Protein AF-A0A240E9H2-F1 (afdb_monomer)

Foldseek 3Di:
DVVVLLVVLVVQLVVLQVLLCVVPVLAAADDPPFDKQWQADRNLVSLVLLLVLCCVVCVPVDLVVSVVLSVCQQQVRLVSSLVCQLPPHQWRALLLGKMWTADSVPSHIHHIDGPSDDTGGDHSVVSNVNSVVSSVNNVCSNCVSHVVVSVVVVVVCVPDDDPDPPVPPDDD

Radius of gyration: 18.94 Å; Cα contacts (8 Å, |Δi|>4): 210; chains: 1; bounding box: 39×34×68 Å

Structure (mmCIF, N/CA/C/O backbone):
data_AF-A0A240E9H2-F1
#
_entry.id   AF-A0A240E9H2-F1
#
loop_
_atom_site.group_PDB
_atom_site.id
_atom_site.type_symbol
_atom_site.label_atom_id
_atom_site.label_alt_id
_atom_site.label_comp_id
_atom_site.label_asym_id
_atom_site.label_entity_id
_atom_site.label_seq_id
_atom_site.pdbx_PDB_ins_code
_atom_site.Cartn_x
_atom_site.Cartn_y
_atom_site.Cartn_z
_atom_site.occupancy
_atom_site.B_iso_or_equiv
_atom_site.auth_seq_id
_atom_site.auth_comp_id
_atom_site.auth_asym_id
_atom_site.auth_atom_id
_atom_site.pdbx_PDB_model_num
ATOM 1 N N . MET A 1 1 ? 0.677 -12.089 -28.436 1.00 59.69 1 MET A N 1
ATOM 2 C CA . MET A 1 1 ? 1.304 -10.917 -27.787 1.00 59.69 1 MET A CA 1
ATOM 3 C C . MET A 1 1 ? 0.725 -10.690 -26.394 1.00 59.69 1 MET A C 1
ATOM 5 O O . MET A 1 1 ? 1.497 -10.755 -25.454 1.00 59.69 1 MET A O 1
ATOM 9 N N . GLN A 1 2 ? -0.602 -10.555 -26.237 1.00 59.25 2 GLN A N 1
ATOM 10 C CA . GLN A 1 2 ? -1.250 -10.408 -24.917 1.00 59.25 2 GLN A CA 1
ATOM 11 C C . GLN A 1 2 ? -0.947 -11.569 -23.945 1.00 59.25 2 GLN A C 1
ATOM 13 O O . GLN A 1 2 ? -0.499 -11.339 -22.834 1.00 59.25 2 GLN A O 1
ATOM 18 N N . GLN A 1 3 ? -1.060 -12.819 -24.413 1.00 63.00 3 GLN A N 1
ATOM 19 C CA . GLN A 1 3 ? -0.809 -14.015 -23.590 1.00 63.00 3 GLN A CA 1
ATOM 20 C C . GLN A 1 3 ? 0.629 -14.132 -23.044 1.00 63.00 3 GLN A C 1
ATOM 22 O O . GLN A 1 3 ? 0.845 -14.785 -22.030 1.00 63.00 3 GLN A O 1
ATOM 27 N N . THR A 1 4 ? 1.616 -13.522 -23.708 1.00 65.06 4 THR A N 1
ATOM 28 C CA . THR A 1 4 ? 3.021 -13.549 -23.263 1.00 65.06 4 THR A CA 1
ATOM 29 C C . THR A 1 4 ? 3.269 -12.513 -22.165 1.00 65.06 4 THR A C 1
ATOM 31 O O . THR A 1 4 ? 3.912 -12.828 -21.171 1.00 65.06 4 THR A O 1
ATOM 34 N N . LEU A 1 5 ? 2.686 -11.315 -22.303 1.00 67.44 5 LEU A N 1
ATOM 35 C CA . LEU A 1 5 ? 2.773 -10.236 -21.311 1.00 67.44 5 LEU A CA 1
ATOM 36 C C . LEU A 1 5 ? 2.143 -10.636 -19.971 1.00 67.44 5 LEU A C 1
ATOM 38 O O . LEU A 1 5 ? 2.733 -10.395 -18.920 1.00 67.44 5 LEU A O 1
ATOM 42 N N . ASP A 1 6 ? 0.994 -11.313 -20.012 1.00 77.38 6 ASP A N 1
ATOM 43 C CA . ASP A 1 6 ? 0.332 -11.807 -18.801 1.00 77.38 6 ASP A CA 1
ATOM 44 C C . ASP A 1 6 ? 1.175 -12.893 -18.100 1.00 77.38 6 ASP A C 1
ATOM 46 O O . ASP A 1 6 ? 1.287 -12.904 -16.876 1.00 77.38 6 ASP A O 1
ATOM 50 N N . SER A 1 7 ? 1.838 -13.770 -18.864 1.00 83.44 7 SER A N 1
ATOM 51 C CA . SER A 1 7 ? 2.728 -14.808 -18.319 1.00 83.44 7 SER A CA 1
ATOM 52 C C . SER A 1 7 ? 3.980 -14.226 -17.646 1.00 83.44 7 SER A C 1
ATOM 54 O O . SER A 1 7 ? 4.381 -14.682 -16.568 1.00 83.44 7 SER A O 1
ATOM 56 N N . ASP A 1 8 ? 4.602 -13.218 -18.260 1.00 86.00 8 ASP A N 1
ATOM 57 C CA . ASP A 1 8 ? 5.784 -12.550 -17.706 1.00 86.00 8 ASP A CA 1
ATOM 58 C C . ASP A 1 8 ? 5.430 -11.777 -16.431 1.00 86.00 8 ASP A C 1
ATOM 60 O O . ASP A 1 8 ? 6.133 -11.885 -15.421 1.00 86.00 8 ASP A O 1
ATOM 64 N N . HIS A 1 9 ? 4.295 -11.072 -16.440 1.00 90.00 9 HIS A N 1
ATOM 65 C CA . HIS A 1 9 ? 3.775 -10.384 -15.265 1.00 90.00 9 HIS A CA 1
ATOM 66 C C . HIS A 1 9 ? 3.539 -11.342 -14.092 1.00 90.00 9 HIS A C 1
ATOM 68 O O . HIS A 1 9 ? 4.029 -11.081 -12.993 1.00 90.00 9 HIS A O 1
ATOM 74 N N . LEU A 1 10 ? 2.849 -12.466 -14.312 1.00 90.25 10 LEU A N 1
ATOM 75 C CA . LEU A 1 10 ? 2.589 -13.455 -13.259 1.00 90.25 10 LEU A CA 1
ATOM 76 C C . LEU A 1 10 ? 3.889 -14.008 -12.665 1.00 90.25 10 LEU A C 1
ATOM 78 O O . LEU A 1 10 ? 3.998 -14.180 -11.450 1.00 90.25 10 LEU A O 1
ATOM 82 N N . THR A 1 11 ? 4.902 -14.230 -13.503 1.00 92.25 11 THR A N 1
ATOM 83 C CA . THR A 1 11 ? 6.222 -14.704 -13.062 1.00 92.25 11 THR A CA 1
ATOM 84 C C . THR A 1 11 ? 6.932 -13.664 -12.192 1.00 92.25 11 THR A C 1
ATOM 86 O O . THR A 1 11 ? 7.470 -13.994 -11.128 1.00 92.25 11 THR A O 1
ATOM 89 N N . GLN A 1 12 ? 6.914 -12.396 -12.608 1.00 93.06 12 GLN A N 1
ATOM 90 C CA . GLN A 1 12 ? 7.495 -11.287 -11.849 1.00 93.06 12 GLN A CA 1
ATOM 91 C C . GLN A 1 12 ? 6.755 -11.052 -10.531 1.00 93.06 12 GLN A C 1
ATOM 93 O O . GLN A 1 12 ? 7.398 -10.920 -9.489 1.00 93.06 12 GLN A O 1
ATOM 98 N N . LEU A 1 13 ? 5.421 -11.063 -10.558 1.00 94.75 13 LEU A N 1
ATOM 99 C CA . LEU A 1 13 ? 4.579 -10.914 -9.377 1.00 94.75 13 LEU A CA 1
ATOM 100 C C . LEU A 1 13 ? 4.829 -12.051 -8.384 1.00 94.75 13 LEU A C 1
ATOM 102 O O . LEU A 1 13 ? 5.089 -11.781 -7.217 1.00 94.75 13 LEU A O 1
ATOM 106 N N . HIS A 1 14 ? 4.844 -13.308 -8.837 1.00 94.94 14 HIS A N 1
ATOM 107 C CA . HIS A 1 14 ? 5.145 -14.464 -7.989 1.00 94.94 14 HIS A CA 1
ATOM 108 C C . HIS A 1 14 ? 6.537 -14.369 -7.350 1.00 94.94 14 HIS A C 1
ATOM 110 O O . HIS A 1 14 ? 6.690 -14.592 -6.148 1.00 94.94 14 HIS A O 1
ATOM 116 N N . THR A 1 15 ? 7.548 -13.979 -8.129 1.00 94.94 15 THR A N 1
ATOM 117 C CA . THR A 1 15 ? 8.919 -13.791 -7.629 1.00 94.94 15 THR A CA 1
ATOM 118 C C . THR A 1 15 ? 8.983 -12.681 -6.582 1.00 94.94 15 THR A C 1
ATOM 120 O O . THR A 1 15 ? 9.567 -12.872 -5.514 1.00 94.94 15 THR A O 1
ATOM 123 N N . LEU A 1 16 ? 8.351 -11.537 -6.854 1.00 96.50 16 LEU A N 1
ATOM 124 C CA . LEU A 1 16 ? 8.275 -10.426 -5.913 1.00 96.50 16 LEU A CA 1
ATOM 125 C C . LEU A 1 16 ? 7.570 -10.851 -4.623 1.00 96.50 16 LEU A C 1
ATOM 127 O O . LEU A 1 16 ? 8.125 -10.636 -3.550 1.00 96.50 16 LEU A O 1
ATOM 131 N N . THR A 1 17 ? 6.409 -11.507 -4.706 1.00 96.56 17 THR A N 1
ATOM 132 C CA . THR A 1 17 ? 5.691 -12.025 -3.532 1.00 96.56 17 THR A CA 1
ATOM 133 C C . THR A 1 17 ? 6.581 -12.945 -2.703 1.00 96.56 17 THR A C 1
ATOM 135 O O . THR A 1 17 ? 6.687 -12.751 -1.494 1.00 96.56 17 THR A O 1
ATOM 138 N N . HIS A 1 18 ? 7.273 -13.894 -3.336 1.00 96.31 18 HIS A N 1
ATOM 139 C CA . HIS A 1 18 ? 8.152 -14.828 -2.635 1.00 96.31 18 HIS A CA 1
ATOM 140 C C . HIS A 1 18 ? 9.272 -14.120 -1.853 1.00 96.31 18 HIS A C 1
ATOM 142 O O . HIS A 1 18 ? 9.516 -14.440 -0.686 1.00 96.31 18 HIS A O 1
ATOM 148 N N . ILE A 1 19 ? 9.928 -13.130 -2.468 1.00 96.56 19 ILE A N 1
ATOM 149 C CA . ILE A 1 19 ? 10.978 -12.330 -1.821 1.00 96.56 19 ILE A CA 1
ATOM 150 C C . ILE A 1 19 ? 10.381 -11.479 -0.696 1.00 96.56 19 ILE A C 1
ATOM 152 O O . ILE A 1 19 ? 10.912 -11.445 0.412 1.00 96.56 19 ILE A O 1
ATOM 156 N N . SER A 1 20 ? 9.258 -10.809 -0.953 1.00 96.75 20 SER A N 1
ATOM 157 C CA . SER A 1 20 ? 8.562 -9.966 0.019 1.00 96.75 20 SER A CA 1
ATOM 158 C C . SER A 1 20 ? 8.138 -10.736 1.272 1.00 96.75 20 SER A C 1
ATOM 160 O O . SER A 1 20 ? 8.256 -10.209 2.379 1.00 96.75 20 SER A O 1
ATOM 162 N N . GLN A 1 21 ? 7.731 -11.998 1.131 1.00 96.31 21 GLN A N 1
ATOM 163 C CA . GLN A 1 21 ? 7.359 -12.857 2.259 1.00 96.31 21 GLN A CA 1
ATOM 164 C C . GLN A 1 21 ? 8.508 -13.150 3.225 1.00 96.31 21 GLN A C 1
ATOM 166 O O . GLN A 1 21 ? 8.250 -13.432 4.393 1.00 96.31 21 GLN A O 1
ATOM 171 N N . GLN A 1 22 ? 9.763 -13.011 2.785 1.00 95.69 22 GLN A N 1
ATOM 172 C CA . GLN A 1 22 ? 10.924 -13.127 3.673 1.00 95.69 22 GLN A CA 1
ATOM 173 C C . GLN A 1 22 ? 11.016 -11.958 4.671 1.00 95.69 22 GLN A C 1
ATOM 175 O O . GLN A 1 22 ? 11.644 -12.091 5.717 1.00 95.69 22 GLN A O 1
ATOM 180 N N . PHE A 1 23 ? 10.379 -10.819 4.369 1.00 93.88 23 PHE A N 1
ATOM 181 C CA . PHE A 1 23 ? 10.325 -9.643 5.247 1.00 93.88 23 PHE A CA 1
ATOM 182 C C . PHE A 1 23 ? 9.050 -9.603 6.085 1.00 93.88 23 PHE A C 1
ATOM 184 O O . PHE A 1 23 ? 9.078 -9.186 7.242 1.00 93.88 23 PHE A O 1
ATOM 191 N N . SER A 1 24 ? 7.919 -10.009 5.505 1.00 94.56 24 SER A N 1
ATOM 192 C CA . SER A 1 24 ? 6.647 -10.100 6.216 1.00 94.56 24 SER A CA 1
ATOM 193 C C . SER A 1 24 ? 5.768 -11.191 5.607 1.00 94.56 24 SER A C 1
ATOM 195 O O . SER A 1 24 ? 5.406 -11.077 4.434 1.00 94.56 24 SER A O 1
ATOM 197 N N . PRO A 1 25 ? 5.324 -12.195 6.389 1.00 94.81 25 PRO A N 1
ATOM 198 C CA . PRO A 1 25 ? 4.449 -13.258 5.888 1.00 94.81 25 PRO A CA 1
ATOM 199 C C . PRO A 1 25 ? 3.063 -12.739 5.482 1.00 94.81 25 PRO A C 1
ATOM 201 O O . PRO A 1 25 ? 2.301 -13.443 4.829 1.00 94.81 25 PRO A O 1
ATOM 204 N N . LEU A 1 26 ? 2.728 -11.502 5.864 1.00 94.44 26 LEU A N 1
ATOM 205 C CA . LEU A 1 26 ? 1.475 -10.854 5.499 1.00 94.44 26 LEU A CA 1
ATOM 206 C C . LEU A 1 26 ? 1.460 -10.368 4.047 1.00 94.44 26 LEU A C 1
ATOM 208 O O . LEU A 1 26 ? 0.386 -10.035 3.567 1.00 94.44 26 LEU A O 1
ATOM 212 N N . LEU A 1 27 ? 2.609 -10.307 3.362 1.00 95.31 27 LEU A N 1
ATOM 213 C CA . LEU A 1 27 ? 2.712 -9.888 1.963 1.00 95.31 27 LEU A CA 1
ATOM 214 C C . LEU A 1 27 ? 2.317 -11.044 1.042 1.00 95.31 27 LEU A C 1
ATOM 216 O O . LEU A 1 27 ? 3.122 -11.912 0.721 1.00 95.31 27 LEU A O 1
ATOM 220 N N . VAL A 1 28 ? 1.061 -11.058 0.615 1.00 95.12 28 VAL A N 1
ATOM 221 C CA . VAL A 1 28 ? 0.484 -12.112 -0.233 1.00 95.12 28 VAL A CA 1
ATOM 222 C C . VAL A 1 28 ? -0.188 -11.504 -1.463 1.00 95.12 28 VAL A C 1
ATOM 224 O O . VAL A 1 28 ? -0.473 -10.311 -1.490 1.00 95.12 28 VAL A O 1
ATOM 227 N N . GLN A 1 29 ? -0.449 -12.308 -2.492 1.00 93.81 29 GLN A N 1
ATOM 228 C CA . GLN A 1 29 ? -1.219 -11.841 -3.649 1.00 93.81 29 GLN A CA 1
ATOM 229 C C . GLN A 1 29 ? -2.698 -11.676 -3.293 1.00 93.81 29 GLN A C 1
ATOM 231 O O . GLN A 1 29 ? -3.215 -12.346 -2.391 1.00 93.81 29 GLN A O 1
ATOM 236 N N . VAL A 1 30 ? -3.380 -10.773 -3.997 1.00 91.50 30 VAL A N 1
ATOM 237 C CA . VAL A 1 30 ? -4.840 -10.651 -3.915 1.00 91.50 30 VAL A CA 1
ATOM 238 C C . VAL A 1 30 ? -5.493 -11.967 -4.333 1.00 91.50 30 VAL A C 1
ATOM 240 O O . VAL A 1 30 ? -5.118 -12.585 -5.324 1.00 91.50 30 VAL A O 1
ATOM 243 N N . THR A 1 31 ? -6.485 -12.393 -3.555 1.00 87.50 31 THR A N 1
ATOM 244 C CA . THR A 1 31 ? -7.309 -13.566 -3.851 1.00 87.50 31 THR A CA 1
ATOM 245 C C . THR A 1 31 ? -8.689 -13.138 -4.329 1.00 87.50 31 THR A C 1
ATOM 247 O O . THR A 1 31 ? -9.178 -12.063 -3.975 1.00 87.50 31 THR A O 1
ATOM 250 N N . GLU A 1 32 ? -9.347 -13.997 -5.101 1.00 81.06 32 GLU A N 1
ATOM 251 C CA . GLU A 1 32 ? -10.718 -13.758 -5.543 1.00 81.06 32 GLU A CA 1
ATOM 252 C C . GLU A 1 32 ? -11.657 -13.528 -4.344 1.00 81.06 32 GLU A C 1
ATOM 254 O O . GLU A 1 32 ? -11.584 -14.219 -3.326 1.00 81.06 32 GLU A O 1
ATOM 259 N N . GLY A 1 33 ? -12.515 -12.509 -4.441 1.00 79.38 33 GLY A N 1
ATOM 260 C CA . GLY A 1 33 ? -13.454 -12.133 -3.379 1.00 79.38 33 GLY A CA 1
ATOM 261 C C . GLY A 1 33 ? -12.872 -11.272 -2.250 1.00 79.38 33 GLY A C 1
ATOM 262 O O . GLY A 1 33 ? -13.627 -10.840 -1.374 1.00 79.38 33 GLY A O 1
ATOM 263 N N . SER A 1 34 ? -11.571 -10.966 -2.267 1.00 84.06 34 SER A N 1
ATOM 264 C CA . SER A 1 34 ? -10.975 -10.021 -1.320 1.00 84.06 34 SER A CA 1
ATOM 265 C C . SER A 1 34 ? -11.538 -8.610 -1.477 1.00 84.06 34 SER A C 1
ATOM 267 O O . SER A 1 34 ? -11.801 -8.134 -2.582 1.00 84.06 34 SER A O 1
ATOM 269 N N . ARG A 1 35 ? -11.681 -7.901 -0.354 1.00 88.94 35 ARG A N 1
ATOM 270 C CA . ARG A 1 35 ? -11.943 -6.459 -0.377 1.00 88.94 35 ARG A CA 1
ATOM 271 C C . ARG A 1 35 ? -10.655 -5.740 -0.706 1.00 88.94 35 ARG A C 1
ATOM 273 O O . ARG A 1 35 ? -9.679 -5.890 0.024 1.00 88.94 35 ARG A O 1
ATOM 280 N N . ILE A 1 36 ? -10.671 -4.990 -1.799 1.00 91.62 36 ILE A N 1
ATOM 281 C CA . ILE A 1 36 ? -9.499 -4.310 -2.328 1.00 91.62 36 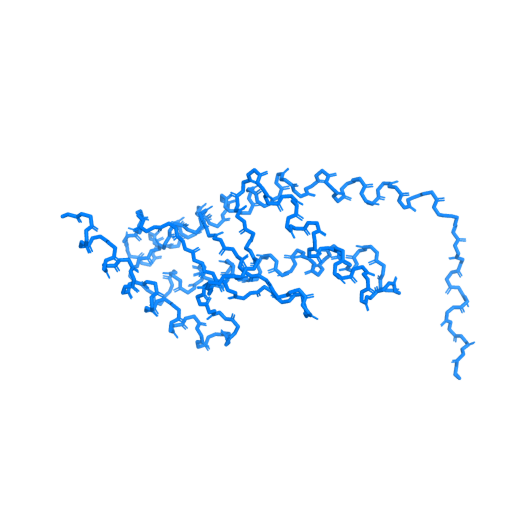ILE A CA 1
ATOM 282 C C . ILE A 1 36 ? -9.692 -2.802 -2.287 1.00 91.62 36 ILE A C 1
ATOM 284 O O . ILE A 1 36 ? -10.740 -2.284 -2.651 1.00 91.62 36 ILE A O 1
ATOM 288 N N . ILE A 1 37 ? -8.647 -2.110 -1.865 1.00 91.56 37 ILE A N 1
ATOM 289 C CA . ILE A 1 37 ? -8.505 -0.668 -1.946 1.00 91.56 37 ILE A CA 1
ATOM 290 C C . ILE A 1 37 ? -7.791 -0.400 -3.264 1.00 91.56 37 ILE A C 1
ATOM 292 O O . ILE A 1 37 ? -6.634 -0.788 -3.443 1.00 91.56 37 ILE A O 1
ATOM 296 N N . VAL A 1 38 ? -8.495 0.238 -4.194 1.00 90.25 38 VAL A N 1
ATOM 297 C CA . VAL A 1 38 ? -7.929 0.654 -5.480 1.00 90.25 38 VAL A CA 1
ATOM 298 C C . VAL A 1 38 ? -7.492 2.114 -5.363 1.00 90.25 38 VAL A C 1
ATOM 300 O O . VAL A 1 38 ? -8.312 2.956 -4.984 1.00 90.25 38 VAL A O 1
ATOM 303 N N . PRO A 1 39 ? -6.228 2.452 -5.667 1.00 86.81 39 PRO A N 1
ATOM 304 C CA . PRO A 1 39 ? -5.760 3.827 -5.585 1.00 86.81 39 PRO A CA 1
ATOM 305 C C . PRO A 1 39 ? -6.498 4.708 -6.601 1.00 86.81 39 PRO A C 1
ATOM 307 O O . PRO A 1 39 ? -6.658 4.341 -7.762 1.00 86.81 39 PRO A O 1
ATOM 310 N N . GLY A 1 40 ? -6.946 5.889 -6.162 1.00 80.56 40 GLY A N 1
ATOM 311 C CA . GLY A 1 40 ? -7.733 6.811 -6.984 1.00 80.56 40 GLY A CA 1
ATOM 312 C C . GLY A 1 40 ? -9.191 6.921 -6.529 1.00 80.56 40 GLY A C 1
ATOM 313 O O . GLY A 1 40 ? -9.468 7.037 -5.338 1.00 80.56 40 GLY A O 1
ATOM 314 N N . THR A 1 41 ? -10.130 6.950 -7.476 1.00 63.91 41 THR A N 1
ATOM 315 C CA . THR A 1 41 ? -11.501 7.459 -7.270 1.00 63.91 41 THR A CA 1
ATOM 316 C C . THR A 1 41 ? -12.375 6.656 -6.301 1.00 63.91 41 THR A C 1
ATOM 318 O O . THR A 1 41 ? -13.276 7.243 -5.706 1.00 63.91 41 THR A O 1
ATOM 321 N N . SER A 1 42 ? -12.124 5.360 -6.091 1.00 61.00 42 SER A N 1
ATOM 322 C CA . SER A 1 42 ? -12.885 4.529 -5.139 1.00 61.00 42 SER A CA 1
ATOM 323 C C . SER A 1 42 ? -12.229 4.386 -3.762 1.00 61.00 42 SER A C 1
ATOM 325 O O . SER A 1 42 ? -12.895 3.947 -2.825 1.00 61.00 42 SER A O 1
ATOM 327 N N . ALA A 1 43 ? -10.965 4.808 -3.606 1.00 68.00 43 ALA A N 1
ATOM 328 C CA . ALA A 1 43 ? -10.178 4.596 -2.387 1.00 68.00 43 ALA A CA 1
ATOM 329 C C . ALA A 1 43 ? -10.874 5.117 -1.120 1.00 68.00 43 ALA A C 1
ATOM 331 O O . ALA A 1 43 ? -10.735 4.540 -0.047 1.00 68.00 43 ALA A O 1
ATOM 332 N N . SER A 1 44 ? -11.654 6.193 -1.234 1.00 73.69 44 SER A N 1
ATOM 333 C CA . SER A 1 44 ? -12.329 6.829 -0.101 1.00 73.69 44 SER A CA 1
ATOM 334 C C . SER A 1 44 ? -13.326 5.919 0.624 1.00 73.69 44 SER A C 1
ATOM 336 O O . SER A 1 44 ? -13.437 5.999 1.848 1.00 73.69 44 SER A O 1
ATOM 338 N N . THR A 1 45 ? -14.036 5.042 -0.094 1.00 82.19 45 THR A N 1
ATOM 339 C CA . THR A 1 45 ? -15.057 4.174 0.516 1.00 82.19 45 THR A CA 1
ATOM 340 C C . THR A 1 45 ? -14.409 3.028 1.285 1.00 82.19 45 THR A C 1
ATOM 342 O O . THR A 1 45 ? -14.736 2.813 2.453 1.00 82.19 45 THR A O 1
ATOM 345 N N . ASP A 1 46 ? -13.441 2.347 0.673 1.00 86.94 46 ASP A N 1
ATOM 346 C CA . ASP A 1 46 ? -12.761 1.202 1.286 1.00 86.94 46 ASP A CA 1
ATOM 347 C C . ASP A 1 46 ? -11.837 1.636 2.438 1.00 86.94 46 ASP A C 1
ATOM 349 O O . ASP A 1 46 ? -11.771 0.986 3.483 1.00 86.94 46 ASP A O 1
ATOM 353 N N . VAL A 1 47 ? -11.181 2.797 2.314 1.00 89.19 47 VAL A N 1
ATOM 354 C CA . VAL A 1 47 ? -10.405 3.394 3.414 1.00 89.19 47 VAL A CA 1
ATOM 355 C C . VAL A 1 47 ? -11.314 3.787 4.579 1.00 89.19 47 VAL A C 1
ATOM 357 O O . VAL A 1 47 ? -10.949 3.575 5.738 1.00 89.19 47 VAL A O 1
ATOM 360 N N . ASN A 1 48 ? -12.510 4.322 4.307 1.00 88.50 48 ASN A N 1
ATOM 361 C CA . ASN A 1 48 ? -13.482 4.596 5.364 1.00 88.50 48 ASN A CA 1
ATOM 362 C C . ASN A 1 48 ? -13.925 3.303 6.054 1.00 88.50 48 ASN A C 1
ATOM 364 O O . ASN A 1 48 ? -14.039 3.281 7.273 1.00 88.50 48 ASN A O 1
ATOM 368 N N . GLU A 1 49 ? -14.134 2.217 5.317 1.00 89.62 49 GLU A N 1
ATOM 369 C CA . GLU A 1 49 ? -14.466 0.925 5.914 1.00 89.62 49 GLU A CA 1
ATOM 370 C C . GLU A 1 49 ? -13.371 0.419 6.865 1.00 89.62 49 GLU A C 1
ATOM 372 O O . GLU A 1 49 ? -13.670 0.004 7.988 1.00 89.62 49 GLU A O 1
ATOM 377 N N . LEU A 1 50 ? -12.103 0.532 6.467 1.00 91.75 50 LEU A N 1
ATOM 378 C CA . LEU A 1 50 ? -10.969 0.215 7.334 1.00 91.75 50 LEU A CA 1
ATOM 379 C C . LEU A 1 50 ? -10.940 1.106 8.588 1.00 91.75 50 LEU A C 1
ATOM 381 O O . LEU A 1 50 ? -10.706 0.615 9.692 1.00 91.75 50 LEU A O 1
ATOM 385 N N . TYR A 1 51 ? -11.235 2.399 8.451 1.00 92.31 51 TYR A N 1
ATOM 386 C CA . TYR A 1 51 ? -11.367 3.307 9.592 1.00 92.31 51 TYR A CA 1
ATOM 387 C C . TYR A 1 51 ? -12.520 2.909 10.527 1.00 92.31 51 TYR A C 1
ATOM 389 O O . TYR A 1 51 ? -12.335 2.866 11.746 1.00 92.31 51 TYR A O 1
ATOM 397 N N . GLN A 1 52 ? -13.694 2.570 9.980 1.00 93.12 52 GLN A N 1
ATOM 398 C CA . GLN A 1 52 ? -14.843 2.122 10.775 1.00 93.12 52 GLN A CA 1
ATOM 399 C C . GLN A 1 52 ? -14.537 0.826 11.527 1.00 93.12 52 GLN A C 1
ATOM 401 O O . GLN A 1 52 ? -14.970 0.681 12.669 1.00 93.12 52 GLN A O 1
ATOM 406 N N . TYR A 1 53 ? -13.756 -0.084 10.938 1.00 94.69 53 TYR A N 1
ATOM 407 C CA . TYR A 1 53 ? -13.288 -1.280 11.634 1.00 94.69 53 TYR A CA 1
ATOM 408 C C . TYR A 1 53 ? -12.516 -0.917 12.913 1.00 94.69 53 TYR A C 1
ATOM 410 O O . TYR A 1 53 ? -12.854 -1.410 13.992 1.00 94.69 53 TYR A O 1
ATOM 418 N N . TRP A 1 54 ? -11.522 -0.026 12.831 1.00 95.19 54 TRP A N 1
ATOM 419 C CA . TRP A 1 54 ? -10.737 0.370 14.008 1.00 95.19 54 TRP A CA 1
ATOM 420 C C . TRP A 1 54 ? -11.586 1.105 15.045 1.00 95.19 54 TRP A C 1
ATOM 422 O O . TRP A 1 54 ? -11.435 0.852 16.238 1.00 95.19 54 TRP A O 1
ATOM 432 N N . LYS A 1 55 ? -12.515 1.954 14.595 1.00 95.31 55 LYS A N 1
ATOM 433 C CA . LYS A 1 55 ? -13.459 2.657 15.468 1.00 95.31 55 LYS A CA 1
ATOM 434 C C . LYS A 1 55 ? -14.374 1.705 16.237 1.00 95.31 55 LYS A C 1
ATOM 436 O O . LYS A 1 55 ? -14.590 1.902 17.428 1.00 95.31 55 LYS A O 1
ATOM 441 N N . ALA A 1 56 ? -14.916 0.693 15.565 1.00 96.19 56 ALA A N 1
ATOM 442 C CA . ALA A 1 56 ? -15.840 -0.258 16.174 1.00 96.19 56 ALA A CA 1
ATOM 443 C C . ALA A 1 56 ? -15.147 -1.208 17.162 1.00 96.19 56 ALA A C 1
ATOM 445 O O . ALA A 1 56 ? -15.743 -1.563 18.174 1.00 96.19 56 ALA A O 1
ATOM 446 N N . ASN A 1 57 ? -13.902 -1.607 16.880 1.00 96.62 57 ASN A N 1
ATOM 447 C CA . ASN A 1 57 ? -13.170 -2.577 17.702 1.00 96.62 57 ASN A CA 1
ATOM 448 C C . ASN A 1 57 ? -12.370 -1.946 18.850 1.00 96.62 57 ASN A C 1
ATOM 450 O O . ASN A 1 57 ? -12.078 -2.645 19.814 1.00 96.62 57 ASN A O 1
ATOM 454 N N . TYR A 1 58 ? -12.019 -0.659 18.756 1.00 95.69 58 TYR A N 1
ATOM 455 C CA . TYR A 1 58 ? -11.225 0.050 19.770 1.00 95.69 58 TYR A CA 1
ATOM 456 C C . TYR A 1 58 ? -11.814 1.431 20.111 1.00 95.69 58 TYR A C 1
ATOM 458 O O . TYR A 1 58 ? -11.115 2.444 19.977 1.00 95.69 58 TYR A O 1
ATOM 466 N N . PRO A 1 59 ? -13.100 1.531 20.497 1.00 95.00 59 PRO A N 1
ATOM 467 C CA . PRO A 1 59 ? -13.765 2.815 20.733 1.00 95.00 59 PRO A CA 1
ATOM 468 C C . PRO A 1 59 ? -13.084 3.670 21.820 1.00 95.00 59 PRO A C 1
ATOM 470 O O . PRO A 1 59 ? -13.116 4.898 21.761 1.00 95.00 59 PRO A O 1
ATOM 473 N N . GLU A 1 60 ? -12.428 3.045 22.792 1.00 95.62 60 GLU A N 1
ATOM 474 C CA . GLU A 1 60 ? -11.705 3.691 23.889 1.00 95.62 60 GLU A CA 1
ATOM 475 C C . GLU A 1 60 ? -10.394 4.367 23.462 1.00 95.62 60 GLU A C 1
ATOM 477 O O . GLU A 1 60 ? -9.954 5.314 24.111 1.00 95.62 60 GLU A O 1
ATOM 482 N N . ALA A 1 61 ? -9.775 3.919 22.364 1.00 93.38 61 ALA A N 1
ATOM 483 C CA . ALA A 1 61 ? -8.498 4.452 21.879 1.00 93.38 61 ALA A CA 1
ATOM 484 C C . ALA A 1 61 ? -8.650 5.808 21.168 1.00 93.38 61 ALA A C 1
ATOM 486 O O . ALA A 1 61 ? -7.697 6.581 21.035 1.00 93.38 61 ALA A O 1
ATOM 487 N N . GLY A 1 62 ? -9.871 6.099 20.725 1.00 90.75 62 GLY A N 1
ATOM 488 C CA . GLY A 1 62 ? -10.250 7.380 20.169 1.00 90.75 62 GLY A CA 1
ATOM 489 C C . GLY A 1 62 ? -9.731 7.671 18.751 1.00 90.75 62 GLY A C 1
ATOM 490 O O . GLY A 1 62 ? -9.033 6.875 18.117 1.00 90.75 62 GLY A O 1
ATOM 491 N N . PRO A 1 63 ? -10.057 8.865 18.236 1.00 89.25 63 PRO A N 1
ATOM 492 C CA . PRO A 1 63 ? -9.984 9.182 16.807 1.00 89.25 63 PRO A CA 1
ATOM 493 C C . PRO A 1 63 ? -8.566 9.223 16.246 1.00 89.25 63 PRO A C 1
ATOM 495 O O . PRO A 1 63 ? -8.329 8.812 15.108 1.00 89.25 63 PRO A O 1
ATOM 498 N N . ILE A 1 64 ? -7.616 9.700 17.057 1.00 88.38 64 ILE A N 1
ATOM 499 C CA . ILE A 1 64 ? -6.196 9.749 16.697 1.00 88.38 64 ILE A CA 1
ATOM 500 C C . ILE A 1 64 ? -5.684 8.330 16.453 1.00 88.38 64 ILE A C 1
ATOM 502 O O . ILE A 1 64 ? -5.036 8.086 15.439 1.00 88.38 64 ILE A O 1
ATOM 506 N N . TYR A 1 65 ? -6.026 7.383 17.331 1.00 92.94 65 TYR A N 1
ATOM 507 C CA . TYR A 1 65 ? -5.617 5.993 17.173 1.00 92.94 65 TYR A CA 1
ATOM 508 C C . TYR A 1 65 ? -6.218 5.368 15.912 1.00 92.94 65 TYR A C 1
ATOM 510 O O . TYR A 1 65 ? -5.472 4.811 15.106 1.00 92.94 65 TYR A O 1
ATOM 518 N N . TRP A 1 66 ? -7.534 5.488 15.695 1.00 93.31 66 TRP A N 1
ATOM 519 C CA . TRP A 1 66 ? -8.189 4.906 14.513 1.00 93.31 66 TRP A CA 1
ATOM 520 C C . TRP A 1 66 ? -7.570 5.437 13.221 1.00 93.31 66 TRP A C 1
ATOM 522 O O . TRP A 1 66 ? -7.298 4.670 12.295 1.00 93.31 66 TRP A O 1
ATOM 532 N N . PHE A 1 67 ? -7.280 6.739 13.179 1.00 89.94 67 PHE A N 1
ATOM 533 C CA . PHE A 1 67 ? -6.606 7.371 12.052 1.00 89.94 67 PHE A CA 1
ATOM 534 C C . PHE A 1 67 ? -5.183 6.840 11.859 1.00 89.94 67 PHE A C 1
ATOM 536 O O . PHE A 1 67 ? -4.857 6.339 10.782 1.00 89.94 67 PHE A O 1
ATOM 543 N N . THR A 1 68 ? -4.342 6.901 12.896 1.00 91.06 68 THR A N 1
ATOM 544 C CA . THR A 1 68 ? -2.953 6.431 12.825 1.00 91.06 68 THR A CA 1
ATOM 545 C C . THR A 1 68 ? -2.891 4.963 12.425 1.00 91.06 68 THR A C 1
ATOM 547 O O . THR A 1 68 ? -2.042 4.587 11.615 1.00 91.06 68 THR A O 1
ATOM 550 N N . ARG A 1 69 ? -3.804 4.129 12.932 1.00 94.31 69 ARG A N 1
ATOM 551 C CA . ARG A 1 69 ? -3.836 2.703 12.620 1.00 94.31 69 ARG A CA 1
ATOM 552 C C . ARG A 1 69 ? -4.286 2.440 11.187 1.00 94.31 69 ARG A C 1
ATOM 554 O O . ARG A 1 69 ? -3.623 1.667 10.500 1.00 94.31 69 ARG A O 1
ATOM 561 N N . THR A 1 70 ? -5.323 3.133 10.716 1.00 93.31 70 THR A N 1
ATOM 562 C CA . THR A 1 70 ? -5.750 3.093 9.306 1.00 93.31 70 THR A CA 1
ATOM 563 C C . THR A 1 70 ? -4.589 3.467 8.391 1.00 93.31 70 THR A C 1
ATOM 565 O O . THR A 1 70 ? -4.250 2.713 7.485 1.00 93.31 70 THR A O 1
ATOM 568 N N . TRP A 1 71 ? -3.908 4.581 8.674 1.00 92.44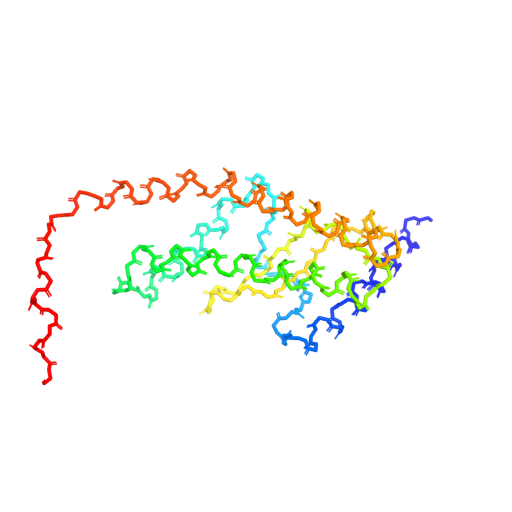 71 TRP A N 1
ATOM 569 C CA . TRP A 1 71 ? -2.792 5.039 7.851 1.00 92.44 71 TRP A CA 1
ATOM 570 C C . TRP A 1 71 ? -1.605 4.078 7.887 1.00 92.44 71 TRP A C 1
ATOM 572 O O . TRP A 1 71 ? -1.058 3.736 6.845 1.00 92.44 71 TRP A O 1
ATOM 582 N N . THR A 1 72 ? -1.258 3.565 9.070 1.00 94.12 72 THR A N 1
ATOM 583 C CA . THR A 1 72 ? -0.219 2.537 9.229 1.00 94.12 72 THR A CA 1
ATOM 584 C C . THR A 1 72 ? -0.512 1.317 8.359 1.00 94.12 72 THR A C 1
ATOM 586 O O . THR A 1 72 ? 0.394 0.815 7.699 1.00 94.12 72 THR A O 1
ATOM 589 N N . MET A 1 73 ? -1.768 0.860 8.320 1.00 94.81 73 MET A N 1
ATOM 590 C CA . MET A 1 73 ? -2.183 -0.272 7.488 1.00 94.81 73 MET A CA 1
ATOM 591 C C . MET A 1 73 ? -2.088 0.019 5.986 1.00 94.81 73 MET A C 1
ATOM 593 O O . MET A 1 73 ? -1.715 -0.872 5.230 1.00 94.81 73 MET A O 1
ATOM 597 N N . LEU A 1 74 ? -2.344 1.252 5.551 1.00 92.88 74 LEU A N 1
ATOM 598 C CA . LEU A 1 74 ? -2.217 1.626 4.141 1.00 92.88 74 LEU A CA 1
ATOM 599 C C . LEU A 1 74 ? -0.757 1.728 3.686 1.00 92.88 74 LEU A C 1
ATOM 601 O O . LEU A 1 74 ? -0.436 1.296 2.583 1.00 92.88 74 LEU A O 1
ATOM 605 N N . ILE A 1 75 ? 0.136 2.276 4.517 1.00 93.81 75 ILE A N 1
ATOM 606 C CA . ILE A 1 75 ? 1.492 2.635 4.068 1.00 93.81 75 ILE A CA 1
ATOM 607 C C . ILE A 1 75 ? 2.542 1.544 4.267 1.00 93.81 75 ILE A C 1
ATOM 609 O O . ILE A 1 75 ? 3.524 1.532 3.528 1.00 93.81 75 ILE A O 1
ATOM 613 N N . TRP A 1 76 ? 2.386 0.652 5.254 1.00 96.06 76 TRP A N 1
ATOM 614 C CA . TRP A 1 76 ? 3.462 -0.290 5.594 1.00 96.06 76 TRP A CA 1
ATOM 615 C C . TRP A 1 76 ? 3.819 -1.182 4.398 1.00 96.06 76 TRP A C 1
ATOM 617 O O . TRP A 1 76 ? 4.988 -1.354 4.068 1.00 96.06 76 TRP A O 1
ATOM 627 N N . GLN A 1 77 ? 2.792 -1.676 3.710 1.00 95.75 77 GLN A N 1
ATOM 628 C CA . GLN A 1 77 ? 2.893 -2.609 2.601 1.00 95.75 77 GLN A CA 1
ATOM 629 C C . GLN A 1 77 ? 3.601 -2.000 1.371 1.00 95.75 77 GLN A C 1
ATOM 631 O O . GLN A 1 77 ? 4.624 -2.552 0.959 1.00 95.75 77 GLN A O 1
ATOM 636 N N . PRO A 1 78 ? 3.155 -0.859 0.797 1.00 96.81 78 PRO A N 1
ATOM 637 C CA . PRO A 1 78 ? 3.829 -0.253 -0.351 1.00 96.81 78 PRO A CA 1
ATOM 638 C C . PRO A 1 78 ? 5.244 0.238 -0.031 1.00 96.81 78 PRO A C 1
ATOM 640 O O . PRO A 1 78 ? 6.118 0.165 -0.894 1.00 96.81 78 PRO A O 1
ATOM 643 N N . VAL A 1 79 ? 5.510 0.687 1.203 1.00 97.31 79 VAL A N 1
ATOM 644 C CA . VAL A 1 79 ? 6.871 1.048 1.634 1.00 97.31 79 VAL A CA 1
ATOM 645 C C . VAL A 1 79 ? 7.779 -0.180 1.628 1.00 97.31 79 VAL A C 1
ATOM 647 O O . VAL A 1 79 ? 8.887 -0.116 1.093 1.00 97.31 79 VAL A O 1
ATOM 650 N N . THR A 1 80 ? 7.319 -1.315 2.164 1.00 97.44 80 THR A N 1
ATOM 651 C CA . THR A 1 80 ? 8.092 -2.561 2.120 1.00 97.44 80 THR A CA 1
ATOM 652 C C . THR A 1 80 ? 8.333 -3.017 0.683 1.00 97.44 80 THR A C 1
ATOM 654 O O . THR A 1 80 ? 9.469 -3.346 0.351 1.00 97.44 80 THR A O 1
ATOM 657 N N . ILE A 1 81 ? 7.321 -2.980 -0.190 1.00 97.75 81 ILE A N 1
ATOM 658 C CA . ILE A 1 81 ? 7.486 -3.330 -1.609 1.00 97.75 81 ILE A CA 1
ATOM 659 C C . ILE A 1 81 ? 8.523 -2.429 -2.286 1.00 97.75 81 ILE A C 1
ATOM 661 O O . ILE A 1 81 ? 9.427 -2.952 -2.928 1.00 97.75 81 ILE A O 1
ATOM 665 N N . ALA A 1 82 ? 8.456 -1.107 -2.103 1.00 97.94 82 ALA A N 1
ATOM 666 C CA . ALA A 1 82 ? 9.411 -0.172 -2.701 1.00 97.94 82 ALA A CA 1
ATOM 667 C C . ALA A 1 82 ? 10.865 -0.467 -2.287 1.00 97.94 82 ALA A C 1
ATOM 669 O O . ALA A 1 82 ? 11.784 -0.413 -3.112 1.00 97.94 82 ALA A O 1
ATOM 670 N N . LEU A 1 83 ? 11.081 -0.821 -1.017 1.00 97.81 83 LEU A N 1
ATOM 671 C CA . LEU A 1 83 ? 12.390 -1.247 -0.521 1.00 97.81 83 LEU A CA 1
ATOM 672 C C . LEU A 1 83 ? 12.813 -2.576 -1.157 1.00 97.81 83 LEU A C 1
ATOM 674 O O . LEU A 1 83 ? 13.910 -2.669 -1.708 1.00 97.81 83 LEU A O 1
ATOM 678 N N . VAL A 1 84 ? 11.940 -3.584 -1.149 1.00 97.56 84 VAL A N 1
ATOM 679 C CA . VAL A 1 84 ? 12.224 -4.893 -1.754 1.00 97.56 84 VAL A CA 1
ATOM 680 C C . VAL A 1 84 ? 12.614 -4.738 -3.222 1.00 97.56 84 VAL A C 1
ATOM 682 O O . VAL A 1 84 ? 13.639 -5.269 -3.648 1.00 97.56 84 VAL A O 1
ATOM 685 N N . THR A 1 85 ? 11.860 -3.957 -3.991 1.00 96.94 85 THR A N 1
ATOM 686 C CA . THR A 1 85 ? 12.092 -3.80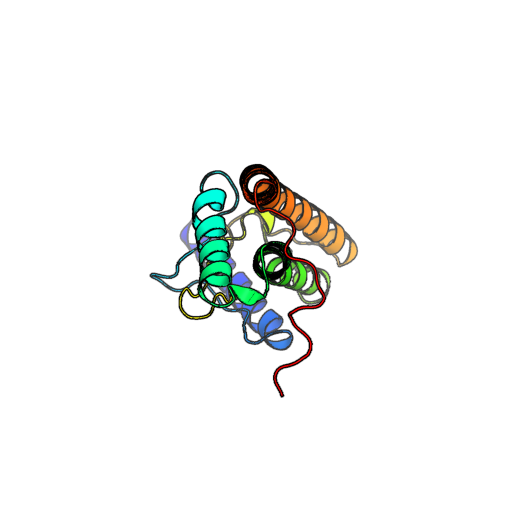6 -5.429 1.00 96.94 85 THR A CA 1
ATOM 687 C C . THR A 1 85 ? 13.376 -3.035 -5.725 1.00 96.94 85 THR A C 1
ATOM 689 O O . THR A 1 85 ? 14.069 -3.328 -6.698 1.00 96.94 85 THR A O 1
ATOM 692 N N . THR A 1 86 ? 13.757 -2.104 -4.846 1.00 97.44 86 THR A N 1
ATOM 693 C CA . THR A 1 86 ? 15.028 -1.372 -4.949 1.00 97.44 86 THR A CA 1
ATOM 694 C C . THR A 1 86 ? 16.229 -2.312 -4.803 1.00 97.44 86 THR A C 1
ATOM 696 O O . THR A 1 86 ? 17.148 -2.283 -5.630 1.00 97.44 86 THR A O 1
ATOM 699 N N . TYR A 1 87 ? 16.222 -3.170 -3.779 1.00 97.06 87 TYR A N 1
ATOM 700 C CA . TYR A 1 87 ? 17.419 -3.907 -3.357 1.00 97.06 87 TYR A CA 1
ATOM 701 C C . TYR A 1 87 ? 17.475 -5.369 -3.814 1.00 97.06 87 TYR A C 1
ATOM 703 O O . TYR A 1 87 ? 18.569 -5.877 -4.041 1.00 97.06 87 TYR A O 1
ATOM 711 N N . TYR A 1 88 ? 16.335 -6.039 -3.979 1.00 96.31 88 TYR A N 1
ATOM 712 C CA . TYR A 1 88 ? 16.274 -7.501 -4.121 1.00 96.31 88 TYR A CA 1
ATOM 713 C C . TYR A 1 88 ? 15.687 -7.980 -5.449 1.00 96.31 88 TYR A C 1
ATOM 715 O O . TYR A 1 88 ? 15.592 -9.181 -5.682 1.00 96.31 88 TYR A O 1
ATOM 723 N N . THR A 1 89 ? 15.309 -7.062 -6.337 1.00 94.50 89 THR A N 1
ATOM 724 C CA . THR A 1 89 ? 14.740 -7.402 -7.649 1.00 94.50 89 THR A CA 1
ATOM 725 C C . THR A 1 89 ? 15.474 -6.684 -8.776 1.00 94.50 89 THR A C 1
ATOM 727 O O . THR A 1 89 ? 16.268 -5.779 -8.527 1.00 94.50 89 THR A O 1
ATOM 730 N N . GLN A 1 90 ? 15.209 -7.082 -10.022 1.00 93.38 90 GLN A N 1
ATOM 731 C CA . GLN A 1 90 ? 15.771 -6.433 -11.215 1.00 93.38 90 GLN A CA 1
ATOM 732 C C . GLN A 1 90 ? 14.867 -5.327 -11.783 1.00 93.38 90 GLN A C 1
ATOM 734 O O . GLN A 1 90 ? 15.330 -4.517 -12.585 1.00 93.38 90 GLN A O 1
ATOM 739 N N . ALA A 1 91 ? 13.600 -5.276 -11.363 1.00 94.81 91 ALA A N 1
ATOM 740 C CA . ALA A 1 91 ? 12.590 -4.374 -11.900 1.00 94.81 91 ALA A CA 1
ATOM 741 C C . ALA A 1 91 ? 11.673 -3.834 -10.799 1.00 94.81 91 ALA A C 1
ATOM 743 O O . ALA A 1 91 ? 11.343 -4.535 -9.847 1.00 94.81 91 ALA A O 1
ATOM 744 N N . VAL A 1 92 ? 11.216 -2.598 -10.965 1.00 97.44 92 VAL A N 1
ATOM 745 C CA . VAL A 1 92 ? 10.222 -1.971 -10.092 1.00 97.44 92 VAL A CA 1
ATOM 746 C C . VAL A 1 92 ? 8.836 -2.119 -10.732 1.00 97.44 92 VAL A C 1
ATOM 748 O O . VAL A 1 92 ? 8.670 -1.682 -11.872 1.00 97.44 92 VAL A O 1
ATOM 751 N N . PRO A 1 93 ? 7.841 -2.712 -10.045 1.00 96.88 93 PRO A N 1
ATOM 752 C CA . PRO A 1 93 ? 6.471 -2.761 -10.541 1.00 96.88 93 PRO A CA 1
ATOM 753 C C . PRO A 1 93 ? 5.853 -1.355 -10.560 1.00 96.88 93 PRO A C 1
ATOM 755 O O . PRO A 1 93 ? 6.352 -0.445 -9.888 1.00 96.88 93 PRO A O 1
ATOM 758 N N . PRO A 1 94 ? 4.725 -1.154 -11.253 1.00 96.50 94 PRO A N 1
ATOM 759 C CA . PRO A 1 94 ? 3.987 0.105 -11.205 1.00 96.50 94 PRO A CA 1
ATOM 760 C C . PRO A 1 94 ? 3.279 0.279 -9.844 1.00 96.50 94 PRO A C 1
ATOM 762 O O . PRO A 1 94 ? 2.056 0.168 -9.746 1.00 96.50 94 PRO A O 1
ATOM 765 N N . ILE A 1 95 ? 4.039 0.561 -8.771 1.00 97.31 95 ILE A N 1
ATOM 766 C CA . ILE A 1 95 ? 3.536 0.691 -7.382 1.00 97.31 95 ILE A CA 1
ATOM 767 C C . ILE A 1 95 ? 2.423 1.748 -7.289 1.00 97.31 95 ILE A C 1
ATOM 769 O O . ILE A 1 95 ? 1.523 1.617 -6.469 1.00 97.31 95 ILE A O 1
ATOM 773 N N . SER A 1 96 ? 2.405 2.757 -8.166 1.00 95.50 96 SER A N 1
ATOM 774 C CA . SER A 1 96 ? 1.310 3.740 -8.231 1.00 95.50 96 SER A CA 1
ATOM 775 C C . SER A 1 96 ? -0.070 3.135 -8.532 1.00 95.50 96 SER A C 1
ATOM 777 O O . SER A 1 96 ? -1.084 3.741 -8.187 1.00 95.50 96 SER A O 1
ATOM 779 N N . THR A 1 97 ? -0.102 1.942 -9.135 1.00 94.94 97 THR A N 1
ATOM 780 C CA . THR A 1 97 ? -1.310 1.162 -9.454 1.00 94.94 97 THR A CA 1
ATOM 781 C C . THR A 1 97 ? -1.605 0.060 -8.438 1.00 94.94 97 THR A C 1
ATOM 783 O O . THR A 1 97 ? -2.525 -0.726 -8.645 1.00 94.94 97 THR A O 1
ATOM 786 N N . MET A 1 98 ? -0.823 -0.018 -7.355 1.00 95.31 98 MET A N 1
ATOM 787 C CA . MET A 1 98 ? -0.924 -1.083 -6.364 1.00 95.31 98 MET A CA 1
ATOM 788 C C . MET A 1 98 ? -2.311 -1.113 -5.729 1.00 95.31 98 MET A C 1
ATOM 790 O O . MET A 1 98 ? -2.698 -0.176 -5.029 1.00 95.31 98 MET A O 1
ATOM 794 N N . VAL A 1 99 ? -3.030 -2.213 -5.928 1.00 94.44 99 VAL A N 1
ATOM 795 C CA . VAL A 1 99 ? -4.258 -2.499 -5.186 1.00 94.44 99 VAL A CA 1
ATOM 796 C C . VAL A 1 99 ? -3.900 -3.180 -3.872 1.00 94.44 99 VAL A C 1
ATOM 798 O O . VAL A 1 99 ? -2.950 -3.962 -3.808 1.00 94.44 99 VAL A O 1
ATOM 801 N N . GLN A 1 100 ? -4.649 -2.882 -2.814 1.00 94.75 100 GLN A N 1
ATOM 802 C CA . GLN A 1 100 ? -4.365 -3.392 -1.472 1.00 94.75 100 GLN A CA 1
ATOM 803 C C . GLN A 1 100 ? -5.572 -4.139 -0.920 1.00 94.75 100 GLN A C 1
ATOM 805 O O . GLN A 1 100 ? -6.617 -3.543 -0.677 1.00 94.75 100 GLN A O 1
ATOM 810 N N . GLY A 1 101 ? -5.444 -5.443 -0.704 1.00 94.31 101 GLY A N 1
ATOM 811 C CA . GLY A 1 101 ? -6.493 -6.234 -0.079 1.00 94.31 101 GLY A CA 1
ATOM 812 C C . GLY A 1 101 ? -6.413 -6.189 1.446 1.00 94.31 101 GLY A C 1
ATOM 813 O O . GLY A 1 101 ? -5.326 -6.325 2.028 1.00 94.31 101 GLY A O 1
ATOM 814 N N . PHE A 1 102 ? -7.568 -6.022 2.094 1.00 91.94 102 PHE A N 1
ATOM 815 C CA . PHE A 1 102 ? -7.682 -6.006 3.551 1.00 91.94 102 PHE A CA 1
ATOM 816 C C . PHE A 1 102 ? -8.729 -6.989 4.073 1.00 91.94 102 PHE A C 1
ATOM 818 O O . PHE A 1 102 ? -9.756 -7.259 3.449 1.00 91.94 102 PHE A O 1
ATOM 825 N N . ASN A 1 103 ? -8.465 -7.522 5.262 1.00 91.19 103 ASN A N 1
ATOM 826 C CA . ASN A 1 103 ? -9.353 -8.441 5.951 1.00 91.19 103 ASN A CA 1
ATOM 827 C C . ASN A 1 103 ? -10.284 -7.660 6.900 1.00 91.19 103 ASN A C 1
ATOM 829 O O . ASN A 1 103 ? -9.833 -6.999 7.832 1.00 91.19 103 ASN A O 1
ATOM 833 N N . ARG A 1 104 ? -11.605 -7.757 6.691 1.00 88.56 104 ARG A N 1
ATOM 834 C CA . ARG A 1 104 ? -12.620 -7.051 7.504 1.00 88.56 104 ARG A CA 1
ATOM 835 C C . ARG A 1 104 ? -12.779 -7.593 8.927 1.00 88.56 104 ARG A C 1
ATOM 837 O O . ARG A 1 104 ? -13.344 -6.905 9.767 1.00 88.56 104 ARG A O 1
ATOM 844 N N . GLN A 1 105 ? -12.346 -8.823 9.190 1.00 89.75 105 GLN A N 1
ATOM 845 C CA . GLN A 1 105 ? -12.443 -9.438 10.513 1.00 89.75 105 GLN A CA 1
ATOM 846 C C . GLN A 1 105 ? -11.336 -8.958 11.454 1.00 89.75 105 GLN A C 1
ATOM 848 O O . GLN A 1 105 ? -11.550 -8.958 12.659 1.00 89.75 105 GLN A O 1
ATOM 853 N N . ASN A 1 106 ? -10.170 -8.569 10.925 1.00 91.69 106 ASN A N 1
ATOM 854 C CA . ASN A 1 106 ? -9.021 -8.163 11.743 1.00 91.69 106 ASN A CA 1
ATOM 855 C C . ASN A 1 106 ? -8.393 -6.800 11.364 1.00 91.69 106 ASN A C 1
ATOM 857 O O . ASN A 1 106 ? -7.475 -6.339 12.043 1.00 91.69 106 ASN A O 1
ATOM 861 N N . GLY A 1 107 ? -8.867 -6.150 10.297 1.00 91.62 107 GLY A N 1
ATOM 862 C CA . GLY A 1 107 ? -8.377 -4.855 9.813 1.00 91.62 107 GLY A CA 1
ATOM 863 C C . GLY A 1 107 ? -6.984 -4.897 9.182 1.00 91.62 107 GLY A C 1
ATOM 864 O O . GLY A 1 107 ? -6.392 -3.846 8.942 1.00 91.62 107 GLY A O 1
ATOM 865 N N . VAL A 1 108 ? -6.421 -6.083 8.939 1.00 94.12 108 VAL A N 1
ATOM 866 C CA . VAL A 1 108 ? -5.068 -6.232 8.393 1.00 94.12 108 VAL A CA 1
ATOM 867 C C . VAL A 1 108 ? -5.099 -6.069 6.878 1.00 94.12 108 VAL A C 1
ATOM 869 O O . VAL A 1 108 ? -5.819 -6.781 6.179 1.00 94.12 108 VAL A O 1
ATOM 872 N N . VAL A 1 109 ? -4.275 -5.151 6.378 1.00 94.62 109 VAL A N 1
ATOM 873 C CA . VAL A 1 109 ? -3.928 -5.013 4.957 1.00 94.62 109 VAL A CA 1
ATOM 874 C C . VAL A 1 109 ? -2.684 -5.851 4.705 1.00 94.62 109 VAL A C 1
ATOM 876 O O . VAL A 1 109 ? -1.735 -5.725 5.472 1.00 94.62 109 VAL A O 1
ATOM 879 N N . GLY A 1 110 ? -2.666 -6.681 3.665 1.00 93.50 110 GLY A N 1
ATOM 880 C CA . GLY A 1 110 ? -1.515 -7.553 3.371 1.00 93.50 110 GLY A CA 1
ATOM 881 C C . GLY A 1 110 ? -1.519 -8.178 1.977 1.00 93.50 110 GLY A C 1
ATOM 882 O O . GLY A 1 110 ? -0.465 -8.504 1.426 1.00 93.50 110 GLY A O 1
ATOM 883 N N . GLN A 1 111 ? -2.685 -8.233 1.344 1.00 95.38 111 GLN A N 1
ATOM 884 C CA . GLN A 1 111 ? -2.810 -8.650 -0.044 1.00 95.38 111 GLN A CA 1
ATOM 885 C C . GLN A 1 111 ? -2.443 -7.514 -0.996 1.00 95.38 111 GLN A C 1
ATOM 887 O O . GLN A 1 111 ? -2.801 -6.366 -0.735 1.00 95.38 111 GLN A O 1
ATOM 892 N N . PHE A 1 112 ? -1.735 -7.804 -2.081 1.00 96.31 112 PHE A N 1
ATOM 893 C CA . PHE A 1 112 ? -1.417 -6.813 -3.106 1.00 96.31 112 PHE A CA 1
ATOM 894 C C . PHE A 1 112 ? -1.436 -7.387 -4.514 1.00 96.31 112 PHE A C 1
ATOM 896 O O . PHE A 1 112 ? -1.242 -8.586 -4.714 1.00 96.31 112 PHE A O 1
ATOM 903 N N . ASP A 1 113 ? -1.658 -6.495 -5.468 1.00 95.12 113 ASP A N 1
ATOM 904 C CA . ASP A 1 113 ? -1.471 -6.740 -6.891 1.00 95.12 113 ASP A CA 1
ATOM 905 C C . ASP A 1 113 ? -1.135 -5.415 -7.600 1.00 95.12 113 ASP A C 1
ATOM 907 O O . ASP A 1 113 ? -1.279 -4.336 -7.011 1.00 95.12 113 ASP A O 1
ATOM 911 N N . PHE A 1 114 ? -0.675 -5.476 -8.846 1.00 93.31 114 PHE A N 1
ATOM 912 C CA . PHE A 1 114 ? -0.336 -4.317 -9.673 1.00 93.31 114 PHE A CA 1
ATOM 913 C C . PHE A 1 114 ? -0.950 -4.452 -11.065 1.00 93.31 114 PHE A C 1
ATOM 915 O O . PHE A 1 114 ? -1.365 -5.527 -11.483 1.00 93.31 114 PHE A O 1
ATOM 922 N N . SER A 1 115 ? -0.94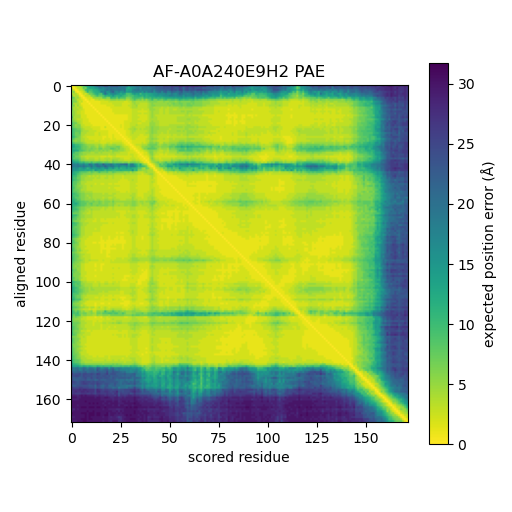7 -3.367 -11.837 1.00 90.94 115 SER A N 1
ATOM 923 C CA . SER A 1 115 ? -1.183 -3.501 -13.275 1.00 90.94 115 SER A CA 1
ATOM 924 C C . SER A 1 115 ? -0.095 -4.365 -13.935 1.00 90.94 115 SER A C 1
ATOM 926 O O . SER A 1 115 ? 1.078 -4.317 -13.557 1.00 90.94 115 SER A O 1
ATOM 928 N N . CYS A 1 116 ? -0.474 -5.157 -14.944 1.00 86.00 116 CYS A N 1
ATO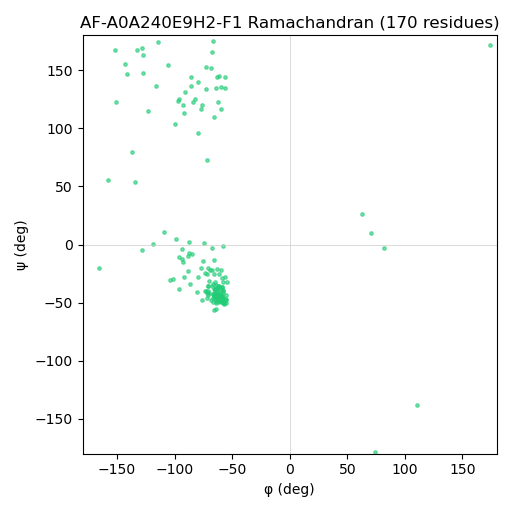M 929 C CA . CYS A 1 116 ? 0.436 -6.111 -15.588 1.00 86.00 116 CYS A CA 1
ATOM 930 C C . CYS A 1 116 ? 1.485 -5.484 -16.527 1.00 86.00 116 CYS A C 1
ATOM 932 O O . CYS A 1 116 ? 2.299 -6.190 -17.115 1.00 86.00 116 CYS A O 1
ATOM 934 N N . HIS A 1 117 ? 1.505 -4.157 -16.649 1.00 85.69 117 HIS A N 1
ATOM 935 C CA . HIS A 1 117 ? 2.347 -3.420 -17.590 1.00 85.69 117 HIS A CA 1
ATOM 936 C C . HIS A 1 117 ? 3.380 -2.565 -16.837 1.00 85.69 117 HIS A C 1
ATOM 938 O O . HIS A 1 117 ? 3.349 -2.465 -15.617 1.00 85.69 117 HIS A O 1
ATOM 944 N N . GLU A 1 118 ? 4.295 -1.923 -17.565 1.00 87.50 118 GLU A N 1
ATOM 945 C CA . GLU A 1 118 ? 5.176 -0.867 -17.029 1.00 87.50 118 GLU A CA 1
ATOM 946 C C . GLU A 1 118 ? 6.153 -1.271 -15.908 1.00 87.50 118 GLU A C 1
ATOM 948 O O . GLU A 1 118 ? 6.609 -0.420 -15.144 1.00 87.50 118 GLU A O 1
ATOM 953 N N . TRP A 1 119 ? 6.551 -2.543 -15.829 1.00 94.12 119 TRP A N 1
ATOM 954 C CA . TRP A 1 119 ? 7.671 -2.933 -14.970 1.00 94.12 119 TRP A CA 1
ATOM 955 C C . TRP A 1 119 ? 8.962 -2.251 -15.437 1.00 94.12 119 TRP A C 1
ATOM 957 O O . TRP A 1 119 ? 9.388 -2.391 -16.585 1.00 94.12 119 TRP A O 1
ATOM 967 N N . GLN A 1 120 ? 9.589 -1.495 -14.539 1.00 95.38 120 GLN A N 1
ATOM 968 C CA . GLN A 1 120 ? 10.731 -0.641 -14.855 1.00 95.38 120 GLN A CA 1
ATOM 969 C C . GLN A 1 120 ? 12.029 -1.341 -14.460 1.00 95.38 120 GLN A C 1
ATOM 971 O O . GLN A 1 120 ? 12.371 -1.418 -13.278 1.00 95.38 120 GLN A O 1
ATOM 976 N N . LEU A 1 121 ? 12.745 -1.869 -15.452 1.00 95.25 121 LEU A N 1
ATOM 977 C CA . LEU A 1 121 ? 14.091 -2.417 -15.277 1.00 95.25 121 LEU A CA 1
ATOM 978 C C . LEU A 1 121 ? 15.094 -1.303 -14.958 1.00 95.25 121 LEU A C 1
ATOM 980 O O . LEU A 1 121 ? 14.941 -0.167 -15.403 1.00 95.25 121 LEU A O 1
ATOM 984 N N . GLY A 1 122 ? 16.158 -1.648 -14.240 1.00 94.31 122 GLY A N 1
ATOM 985 C CA . GLY A 1 122 ? 17.276 -0.736 -14.027 1.00 94.31 122 GLY A CA 1
ATOM 986 C C . GLY A 1 122 ? 18.314 -1.289 -13.066 1.00 94.31 122 GLY A C 1
ATOM 987 O O . GLY A 1 122 ? 18.093 -2.312 -12.412 1.00 94.31 122 GLY A O 1
ATOM 988 N N . ASP A 1 123 ? 19.442 -0.596 -12.955 1.00 96.94 123 ASP A N 1
ATOM 989 C CA . ASP A 1 123 ? 20.379 -0.805 -11.854 1.00 96.94 123 ASP A CA 1
ATOM 990 C C . ASP A 1 123 ? 19.770 -0.366 -10.507 1.00 96.94 123 ASP A C 1
ATOM 992 O O . ASP A 1 123 ? 18.662 0.164 -10.430 1.00 96.94 123 ASP A O 1
ATOM 996 N N . GLN A 1 124 ? 20.483 -0.591 -9.405 1.00 96.75 124 GLN A N 1
ATOM 997 C CA . GLN A 1 124 ? 19.975 -0.252 -8.074 1.00 96.75 124 GLN A CA 1
ATOM 998 C C . GLN A 1 124 ? 19.640 1.242 -7.909 1.00 96.75 124 GLN A C 1
ATOM 1000 O O . GLN A 1 124 ? 18.667 1.576 -7.232 1.00 96.75 124 GLN A O 1
ATOM 1005 N N . HIS A 1 125 ? 20.424 2.140 -8.513 1.00 97.31 125 HIS A N 1
ATOM 1006 C CA . HIS A 1 125 ? 20.189 3.578 -8.428 1.00 97.31 125 HIS A CA 1
ATOM 1007 C C . HIS A 1 125 ? 18.914 3.952 -9.187 1.00 97.31 125 HIS A C 1
ATOM 1009 O O . HIS A 1 125 ? 18.041 4.619 -8.638 1.00 97.31 125 HIS A O 1
ATOM 1015 N N . GLN A 1 126 ? 18.764 3.464 -10.417 1.00 98.00 126 GLN A N 1
ATOM 1016 C CA . GLN A 1 126 ? 17.563 3.654 -11.228 1.00 98.00 126 GLN A CA 1
ATOM 1017 C C . GLN A 1 126 ? 16.325 3.078 -10.534 1.00 98.00 126 GLN A C 1
ATOM 1019 O O . GLN A 1 126 ? 15.301 3.754 -10.445 1.00 98.00 126 GLN A O 1
ATOM 1024 N N . ARG A 1 127 ? 16.418 1.873 -9.958 1.00 97.75 127 ARG A N 1
ATOM 1025 C CA . ARG A 1 127 ? 15.307 1.262 -9.214 1.00 97.75 127 ARG A CA 1
ATOM 1026 C C . ARG A 1 127 ? 14.919 2.062 -7.978 1.00 97.75 127 ARG A C 1
ATOM 1028 O O . ARG A 1 127 ? 13.730 2.179 -7.707 1.00 97.75 127 ARG A O 1
ATOM 1035 N N . ARG A 1 128 ? 15.875 2.659 -7.261 1.00 98.00 128 ARG A N 1
ATOM 1036 C CA . ARG A 1 128 ? 15.572 3.565 -6.143 1.00 98.00 128 ARG A CA 1
ATOM 1037 C C . ARG A 1 128 ? 14.735 4.755 -6.613 1.00 98.00 128 ARG A C 1
ATOM 1039 O O . ARG A 1 128 ? 13.712 5.049 -6.001 1.00 98.00 128 ARG A O 1
ATOM 1046 N N . GLU A 1 129 ? 15.143 5.412 -7.699 1.00 98.25 129 GLU A N 1
ATOM 1047 C CA . GLU A 1 129 ? 14.413 6.558 -8.260 1.00 98.25 129 GLU A CA 1
ATOM 1048 C C . GLU A 1 129 ? 13.013 6.154 -8.755 1.00 98.25 129 GLU A C 1
ATOM 1050 O O . GLU A 1 129 ? 12.025 6.833 -8.466 1.00 98.25 129 GLU A O 1
ATOM 1055 N N . HIS A 1 130 ? 12.898 5.016 -9.447 1.00 98.12 130 HIS A N 1
ATOM 1056 C CA . HIS A 1 130 ? 11.615 4.476 -9.904 1.00 98.12 130 HIS A CA 1
ATOM 1057 C C . HIS A 1 130 ? 10.686 4.136 -8.735 1.00 98.12 130 HIS A C 1
ATOM 1059 O O . HIS A 1 130 ? 9.537 4.578 -8.721 1.00 98.12 130 HIS A O 1
ATOM 1065 N N . ALA A 1 131 ? 11.181 3.409 -7.732 1.00 98.00 131 ALA A N 1
ATOM 1066 C CA . ALA A 1 131 ? 10.399 3.018 -6.565 1.00 98.00 131 ALA A CA 1
ATOM 1067 C C . ALA A 1 131 ? 9.946 4.241 -5.762 1.00 98.00 131 ALA A C 1
ATOM 1069 O O . ALA A 1 131 ? 8.776 4.323 -5.395 1.00 98.00 131 ALA A O 1
ATOM 1070 N N . ALA A 1 132 ? 10.832 5.223 -5.559 1.00 98.00 132 ALA A N 1
ATOM 1071 C CA . ALA A 1 132 ? 10.490 6.478 -4.896 1.00 98.00 132 ALA A CA 1
ATOM 1072 C C . ALA A 1 132 ? 9.379 7.221 -5.648 1.00 98.00 132 ALA A C 1
ATOM 1074 O O . ALA A 1 132 ? 8.360 7.563 -5.050 1.00 98.00 132 ALA A O 1
ATOM 1075 N N . LYS A 1 133 ? 9.518 7.396 -6.969 1.00 97.81 133 LYS A N 1
ATOM 1076 C CA . LYS A 1 133 ? 8.502 8.052 -7.804 1.00 97.81 133 LYS A CA 1
ATOM 1077 C C . LYS A 1 133 ? 7.149 7.341 -7.721 1.00 97.81 133 LYS A C 1
ATOM 1079 O O . LYS A 1 133 ? 6.130 7.990 -7.495 1.00 97.81 133 LYS A O 1
ATOM 1084 N N . GLN A 1 134 ? 7.132 6.022 -7.904 1.00 97.62 134 GLN A N 1
ATOM 1085 C CA . GLN A 1 134 ? 5.902 5.228 -7.894 1.00 97.62 134 GLN A CA 1
ATOM 1086 C C . GLN A 1 134 ? 5.226 5.244 -6.513 1.00 97.62 134 GLN A C 1
ATOM 1088 O O . GLN A 1 134 ? 4.010 5.417 -6.428 1.00 97.62 134 GLN A O 1
ATOM 1093 N N . LEU A 1 135 ? 6.008 5.140 -5.434 1.00 97.25 135 LEU A N 1
ATOM 1094 C CA . LEU A 1 135 ? 5.512 5.229 -4.061 1.00 97.25 135 LEU A CA 1
ATOM 1095 C C . LEU A 1 135 ? 4.923 6.611 -3.763 1.00 97.25 135 LEU A C 1
ATOM 1097 O O . LEU A 1 135 ? 3.836 6.698 -3.198 1.00 97.25 135 LEU A O 1
ATOM 1101 N N . THR A 1 136 ? 5.595 7.693 -4.162 1.00 96.44 136 THR A N 1
ATOM 1102 C CA . THR A 1 136 ? 5.070 9.054 -3.984 1.00 96.44 136 THR A CA 1
ATOM 1103 C C . THR A 1 136 ? 3.718 9.215 -4.672 1.00 96.44 136 THR A C 1
ATOM 1105 O O . THR A 1 136 ? 2.787 9.713 -4.044 1.00 96.44 136 THR A O 1
ATOM 1108 N N . LEU A 1 137 ? 3.578 8.741 -5.914 1.00 94.69 137 LEU A N 1
ATOM 1109 C CA . LEU A 1 137 ? 2.309 8.791 -6.647 1.00 94.69 137 LEU A CA 1
ATOM 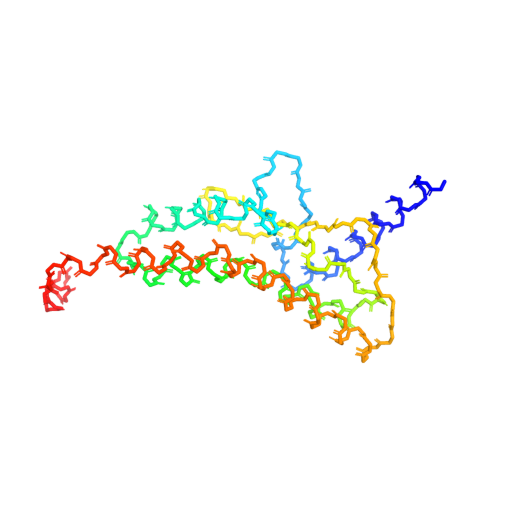1110 C C . LEU A 1 137 ? 1.197 8.014 -5.932 1.00 94.69 137 LEU A C 1
ATOM 1112 O O . LEU A 1 137 ? 0.103 8.549 -5.751 1.00 94.69 137 LEU A O 1
ATOM 1116 N N . LEU A 1 138 ? 1.481 6.790 -5.471 1.00 94.06 138 LEU A N 1
ATOM 1117 C CA . LEU A 1 138 ? 0.521 5.996 -4.700 1.00 94.06 138 LEU A CA 1
ATOM 1118 C C . LEU A 1 138 ? 0.058 6.745 -3.446 1.00 94.06 138 LEU A C 1
ATOM 1120 O O . LEU A 1 138 ? -1.140 6.889 -3.208 1.00 94.06 138 LEU A O 1
ATOM 1124 N N . LEU A 1 139 ? 1.004 7.254 -2.651 1.00 91.62 139 LEU A N 1
ATOM 1125 C CA . LEU A 1 139 ? 0.694 7.974 -1.418 1.00 91.62 139 LEU A CA 1
ATOM 1126 C C . LEU A 1 139 ? -0.116 9.240 -1.701 1.00 91.62 139 LEU A C 1
ATOM 1128 O O . LEU A 1 139 ? -1.044 9.536 -0.953 1.00 91.62 139 LEU A O 1
ATOM 1132 N N . THR A 1 140 ? 0.166 9.958 -2.791 1.00 90.31 140 THR A N 1
ATOM 1133 C CA . THR A 1 140 ? -0.659 11.090 -3.227 1.00 90.31 140 THR A CA 1
ATOM 1134 C C . THR A 1 140 ? -2.092 10.658 -3.534 1.00 90.31 140 THR A C 1
ATOM 1136 O O . THR A 1 140 ? -3.016 11.322 -3.069 1.00 90.31 140 THR A O 1
ATOM 1139 N N . HIS A 1 141 ? -2.301 9.547 -4.249 1.00 88.75 141 HIS A N 1
ATOM 1140 C CA . HIS A 1 141 ? -3.641 9.026 -4.550 1.00 88.75 141 HIS A CA 1
ATOM 1141 C C . HIS A 1 141 ? -4.403 8.564 -3.302 1.00 88.75 141 HIS A C 1
ATOM 1143 O O . HIS A 1 141 ? -5.612 8.780 -3.201 1.00 88.75 141 HIS A O 1
ATOM 1149 N N . LEU A 1 142 ? -3.712 7.950 -2.339 1.00 85.88 142 LEU A N 1
ATOM 1150 C CA . LEU A 1 142 ? -4.309 7.543 -1.068 1.00 85.88 142 LEU A CA 1
ATOM 1151 C C . LEU A 1 142 ? -4.647 8.766 -0.202 1.00 85.88 142 LEU A C 1
ATOM 1153 O O . LEU A 1 142 ? -5.725 8.827 0.386 1.00 85.88 142 LEU A O 1
ATOM 1157 N N . LEU A 1 143 ? -3.769 9.771 -0.146 1.00 79.94 143 LEU A N 1
ATOM 1158 C CA . LEU A 1 143 ? -3.951 10.975 0.670 1.00 79.94 143 LEU A CA 1
ATOM 1159 C C . LEU A 1 143 ? -5.027 11.913 0.126 1.00 79.94 143 LEU A C 1
ATOM 1161 O O . LEU A 1 143 ? -5.865 12.374 0.902 1.00 79.94 143 LEU A O 1
ATOM 1165 N N . SER A 1 144 ? -5.030 12.201 -1.178 1.00 74.69 144 SER A N 1
ATOM 1166 C CA . SER A 1 144 ? -5.962 13.166 -1.784 1.00 74.69 144 SER A CA 1
ATOM 1167 C C . SER A 1 144 ? -7.425 12.793 -1.537 1.00 74.69 144 SER A C 1
ATOM 1169 O O . SER A 1 144 ? -8.260 13.667 -1.315 1.00 74.69 144 SER A O 1
ATOM 1171 N N . ASN A 1 145 ? -7.708 11.493 -1.466 1.00 63.59 145 ASN A N 1
ATOM 1172 C CA . ASN A 1 145 ? -9.044 10.952 -1.248 1.00 63.59 145 ASN A CA 1
ATOM 1173 C C . ASN A 1 145 ? -9.366 10.666 0.232 1.00 63.59 145 ASN A C 1
ATOM 1175 O O . ASN A 1 145 ? -10.533 10.479 0.567 1.00 63.59 145 ASN A O 1
ATOM 1179 N N . SER A 1 146 ? -8.367 10.686 1.125 1.00 60.81 146 SER A N 1
ATOM 1180 C CA . SER A 1 146 ? -8.526 10.397 2.565 1.00 60.81 146 SER A CA 1
ATOM 1181 C C . SER A 1 146 ? -8.500 11.650 3.452 1.00 60.81 146 SER A C 1
ATOM 1183 O O . SER A 1 146 ? -9.163 11.690 4.490 1.00 60.81 146 SER A O 1
ATOM 1185 N N . ILE A 1 147 ? -7.774 12.704 3.052 1.00 56.19 147 ILE A N 1
ATOM 1186 C CA . ILE A 1 147 ? -7.615 13.947 3.834 1.00 56.19 147 ILE A CA 1
ATOM 1187 C C . ILE A 1 147 ? -8.959 14.657 4.052 1.00 56.19 147 ILE A C 1
ATOM 1189 O O . ILE A 1 147 ? -9.199 15.179 5.141 1.00 56.19 147 ILE A O 1
ATOM 1193 N N . MET A 1 148 ? -9.862 14.629 3.065 1.00 51.75 148 MET A N 1
ATOM 1194 C CA . MET A 1 148 ? -11.210 15.201 3.199 1.00 51.75 148 MET A CA 1
ATOM 1195 C C . MET A 1 148 ? -12.020 14.516 4.309 1.00 51.75 148 MET A C 1
ATOM 1197 O O . MET A 1 148 ? -12.616 15.204 5.135 1.00 51.75 148 MET A O 1
ATOM 1201 N N . PHE A 1 149 ? -11.972 13.183 4.394 1.00 54.00 149 PHE A N 1
ATOM 1202 C CA . PHE A 1 149 ? -12.720 12.411 5.392 1.00 54.00 149 PHE A CA 1
ATOM 1203 C C . PHE A 1 149 ? -12.160 12.581 6.807 1.00 54.00 149 PHE A C 1
ATOM 1205 O O . PHE A 1 149 ? -12.912 12.746 7.769 1.00 54.00 149 PHE A O 1
ATOM 1212 N N . VAL A 1 150 ? -10.837 12.616 6.941 1.00 53.03 150 VAL A N 1
ATOM 1213 C CA . VAL A 1 150 ? -10.155 12.727 8.238 1.00 53.03 150 VAL A CA 1
ATOM 1214 C C . VAL A 1 150 ? -10.271 14.137 8.810 1.00 53.03 150 VAL A C 1
ATOM 1216 O O . VAL A 1 150 ? -10.532 14.300 10.002 1.00 53.03 150 VAL A O 1
ATOM 1219 N N . ALA A 1 151 ? -10.158 15.165 7.966 1.00 53.66 151 ALA A N 1
ATOM 1220 C CA . ALA A 1 151 ? -10.397 16.541 8.380 1.00 53.66 151 ALA A CA 1
ATOM 1221 C C . ALA A 1 151 ? -11.854 16.756 8.816 1.00 53.66 151 ALA A C 1
ATOM 1223 O O . ALA A 1 151 ? -12.088 17.511 9.759 1.00 53.66 151 ALA A O 1
ATOM 1224 N N . SER A 1 152 ? -12.827 16.083 8.187 1.00 53.38 152 SER A N 1
ATOM 1225 C CA . SER A 1 152 ? -14.219 16.100 8.650 1.00 53.38 152 SER A CA 1
ATOM 1226 C C . SER A 1 152 ? -14.434 15.305 9.942 1.00 53.38 152 SER A C 1
ATOM 1228 O O . SER A 1 152 ? -15.102 15.814 10.837 1.00 53.38 152 SER A O 1
ATOM 1230 N N . ALA A 1 153 ? -13.824 14.125 10.102 1.00 55.19 153 ALA A N 1
ATOM 1231 C CA . ALA A 1 153 ? -13.950 13.307 11.313 1.00 55.19 153 ALA A CA 1
ATOM 1232 C C . ALA A 1 153 ? -13.362 14.016 12.547 1.00 55.19 153 ALA A C 1
ATOM 1234 O O . ALA A 1 153 ? -14.049 14.182 13.552 1.00 55.19 153 ALA A O 1
ATOM 1235 N N . LEU A 1 154 ? -12.149 14.569 12.427 1.00 54.88 154 LEU A N 1
ATOM 1236 C CA . LEU A 1 154 ? -11.505 15.348 13.494 1.00 54.88 154 LEU A CA 1
ATOM 1237 C C . LEU A 1 154 ? -12.209 16.687 13.781 1.00 54.88 154 LEU A C 1
ATOM 1239 O O . LEU A 1 154 ? -12.030 17.261 14.856 1.00 54.88 154 LEU A O 1
ATOM 1243 N N . ARG A 1 155 ? -12.985 17.227 12.828 1.00 51.91 155 ARG A N 1
ATOM 1244 C CA . ARG A 1 155 ? -13.740 18.480 12.998 1.00 51.91 155 ARG A CA 1
ATOM 1245 C C . ARG A 1 155 ? -15.115 18.250 13.632 1.00 51.91 155 ARG A C 1
ATOM 1247 O O . ARG A 1 155 ? -15.540 19.099 14.409 1.00 51.91 155 ARG A O 1
ATOM 1254 N N . LEU A 1 156 ? -15.772 17.123 13.354 1.00 48.28 156 LEU A N 1
ATOM 1255 C CA . LEU A 1 156 ? -17.074 16.764 13.933 1.00 48.28 156 LEU A CA 1
ATOM 1256 C C . LEU A 1 156 ? -16.985 16.343 15.408 1.00 48.28 156 LEU A C 1
ATOM 1258 O O . LEU A 1 156 ? -17.953 16.505 16.136 1.00 48.28 156 LEU A O 1
ATOM 1262 N N . GLU A 1 157 ? -15.838 15.864 15.888 1.00 49.25 157 GLU A N 1
ATOM 1263 C CA . GLU A 1 157 ? -15.682 15.464 17.299 1.00 49.25 157 GLU A CA 1
ATOM 1264 C C . GLU A 1 157 ? -15.253 16.606 18.230 1.00 49.25 157 GLU A C 1
ATOM 1266 O O . GLU A 1 157 ? -15.356 16.481 19.450 1.00 49.25 157 GLU A O 1
ATOM 1271 N N . LYS A 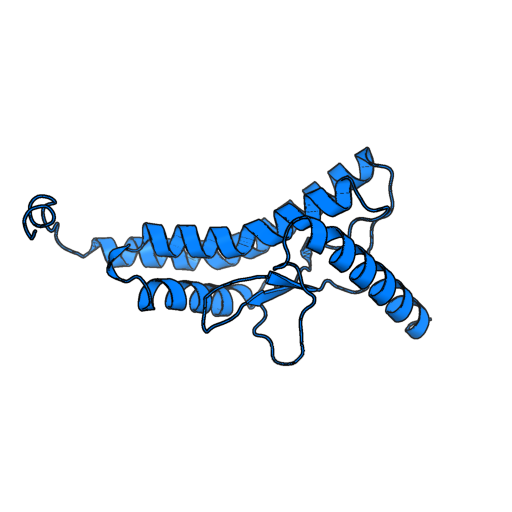1 158 ? -14.870 17.773 17.691 1.00 47.97 158 LYS A N 1
ATOM 1272 C CA . LYS A 1 158 ? -14.622 18.981 18.503 1.00 47.97 158 LYS A CA 1
ATOM 1273 C C . LYS A 1 158 ? -15.885 19.559 19.165 1.00 47.97 158 LYS A C 1
ATOM 1275 O O . LYS A 1 158 ? -15.768 20.518 19.921 1.00 47.97 158 LYS A O 1
ATOM 1280 N N . SER A 1 159 ? -17.069 18.993 18.922 1.00 44.88 159 SER A N 1
ATOM 1281 C CA . SER A 1 159 ? -18.302 19.319 19.653 1.00 44.88 159 SER A CA 1
ATOM 1282 C C . SER A 1 159 ? -18.514 18.492 20.930 1.00 44.88 159 SER A C 1
ATOM 1284 O O . SER A 1 159 ? -19.529 18.678 21.598 1.00 44.88 159 SER A O 1
ATOM 1286 N N . PHE A 1 160 ? -17.587 17.602 21.308 1.00 41.38 160 PHE A N 1
ATOM 1287 C CA . PHE A 1 160 ? -17.638 16.925 22.606 1.00 41.38 160 PHE A CA 1
ATOM 1288 C C . PHE A 1 160 ? -17.008 17.790 23.710 1.00 41.38 160 PHE A C 1
ATOM 1290 O O . PHE A 1 160 ? -15.854 18.208 23.628 1.00 41.38 160 PHE A O 1
ATOM 1297 N N . SER A 1 161 ? -17.806 18.070 24.743 1.00 40.69 161 SER A N 1
ATOM 1298 C CA . SER A 1 161 ? -17.418 18.803 25.955 1.00 40.69 161 SER A CA 1
ATOM 1299 C C . SER A 1 161 ? -16.213 18.134 26.644 1.00 40.69 161 SER A C 1
ATOM 1301 O O . SER A 1 161 ? -16.134 16.902 26.634 1.00 40.69 161 SER A O 1
ATOM 1303 N N . PRO A 1 162 ? -15.272 18.888 27.249 1.00 39.84 162 PRO A N 1
ATOM 1304 C CA . PRO A 1 162 ? -14.073 18.307 27.837 1.00 39.84 162 PRO A CA 1
ATOM 1305 C C . PRO A 1 162 ? -14.450 17.434 29.036 1.00 39.84 162 PRO A C 1
ATOM 1307 O O . PRO A 1 162 ? -14.835 17.937 30.090 1.00 39.84 162 PRO A O 1
ATOM 1310 N N . ILE A 1 163 ? -14.313 16.117 28.892 1.00 46.50 163 ILE A N 1
ATOM 1311 C CA . ILE A 1 163 ? -14.298 15.210 30.039 1.00 46.50 163 ILE A CA 1
ATOM 1312 C C . ILE A 1 163 ? -12.899 15.339 30.659 1.00 46.50 163 ILE A C 1
ATOM 1314 O O . ILE A 1 163 ? -11.908 15.047 29.986 1.00 46.50 163 ILE A O 1
ATOM 1318 N N . PRO A 1 164 ? -12.769 15.822 31.905 1.00 38.81 164 PRO A N 1
ATOM 1319 C CA . PRO A 1 164 ? -11.463 16.078 32.485 1.00 38.81 164 PRO A CA 1
ATOM 1320 C C . PRO A 1 164 ? -10.746 14.762 32.833 1.00 38.81 164 PRO A C 1
ATOM 1322 O O . PRO A 1 164 ? -11.316 13.855 33.441 1.00 38.81 164 PRO A O 1
ATOM 1325 N N . LEU A 1 165 ? -9.466 14.707 32.453 1.00 41.19 165 LEU A N 1
ATOM 1326 C CA . LEU A 1 165 ? -8.543 13.558 32.462 1.00 41.19 165 LEU A CA 1
ATOM 1327 C C . LEU A 1 165 ? -8.310 12.867 33.823 1.00 41.19 165 LEU A C 1
ATOM 1329 O O . LEU A 1 165 ? -7.592 11.875 33.885 1.00 41.19 165 LEU A O 1
ATOM 1333 N N . TRP A 1 166 ? -8.907 13.338 34.918 1.00 37.62 166 TRP A N 1
ATOM 1334 C CA . TRP A 1 166 ? -8.687 12.774 36.255 1.00 37.62 166 TRP A CA 1
ATOM 1335 C C . TRP A 1 166 ? -9.623 11.607 36.615 1.00 37.62 166 TRP A C 1
ATOM 1337 O O . TRP A 1 166 ? -9.402 10.954 37.630 1.00 37.62 166 TRP A O 1
ATOM 1347 N N . LYS A 1 167 ? -10.640 11.294 35.797 1.00 37.88 167 LYS A N 1
ATOM 1348 C CA . LYS A 1 167 ? -11.564 10.172 36.064 1.00 37.88 167 LYS A CA 1
ATOM 1349 C C . LYS A 1 167 ? -11.084 8.789 35.591 1.00 37.88 167 LYS A C 1
ATOM 1351 O O . LYS A 1 167 ? -11.714 7.806 35.959 1.00 37.88 167 LYS A O 1
ATOM 1356 N N . CYS A 1 168 ? -9.984 8.681 34.839 1.00 40.00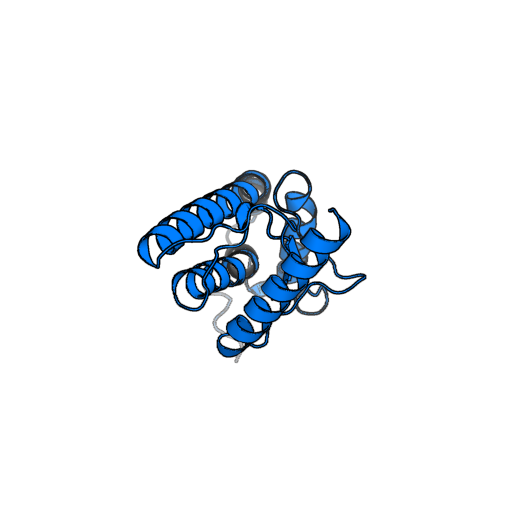 168 CYS A N 1
ATOM 1357 C CA . CYS A 1 168 ? -9.524 7.389 34.300 1.00 40.00 168 CYS A CA 1
ATOM 1358 C C . CYS A 1 168 ? -8.493 6.635 35.164 1.00 40.00 168 CYS A C 1
ATOM 1360 O O . CYS A 1 168 ? -8.144 5.516 34.808 1.00 40.00 168 CYS A O 1
ATOM 1362 N N . CYS A 1 169 ? -8.013 7.189 36.286 1.00 32.75 169 CYS A N 1
ATOM 1363 C CA . CYS A 1 169 ? -6.898 6.584 37.041 1.00 32.75 169 CYS A CA 1
ATOM 1364 C C . CYS A 1 169 ? -7.251 5.941 38.398 1.00 32.75 169 CYS A C 1
ATOM 1366 O O . CYS A 1 169 ? -6.334 5.580 39.123 1.00 32.75 169 CYS A O 1
ATOM 1368 N N . TYR A 1 170 ? -8.524 5.752 38.762 1.00 34.72 170 TYR A N 1
ATOM 1369 C CA . TYR A 1 170 ? -8.884 5.035 40.000 1.00 34.72 170 TYR A CA 1
ATOM 1370 C C . TYR A 1 170 ? -10.043 4.063 39.772 1.00 34.72 170 TYR A C 1
ATOM 1372 O O . TYR A 1 170 ? -11.194 4.357 40.086 1.00 34.72 170 TYR A O 1
ATOM 1380 N N . ALA A 1 171 ? -9.722 2.902 39.203 1.00 39.69 171 ALA A N 1
ATOM 1381 C CA . ALA A 1 171 ? -10.548 1.701 39.286 1.00 39.69 171 ALA A CA 1
ATOM 1382 C C . ALA A 1 171 ? -9.703 0.436 39.040 1.00 39.69 171 ALA A C 1
ATOM 1384 O O . ALA A 1 171 ? -10.018 -0.324 38.132 1.00 39.69 171 ALA A O 1
ATOM 1385 N N . VAL A 1 172 ? -8.634 0.247 39.826 1.00 35.47 172 VAL A N 1
ATOM 1386 C CA . VAL A 1 172 ? -8.182 -1.043 40.396 1.00 35.47 172 VAL A CA 1
ATOM 1387 C C . VAL A 1 172 ? -7.490 -0.733 41.718 1.00 35.47 172 VAL A C 1
ATOM 1389 O O . VAL A 1 172 ? -6.657 0.202 41.719 1.00 35.47 172 VAL A O 1
#

Mean predicted aligned error: 8.54 Å

Secondary structure (DSSP, 8-state):
-HHHHHHHHHHHHHHHHHHHHTT-TT-EE--TT-EEE-SSTTHHHHHHHHHHHHHHH-GGGHHHHHHHHHHHHHHHHHHHHHHHHHHH-SEE--GGG-EEEE-TTT--EEEEE--SS--EE--HHHHHHHHHHHHHHHHHHHHHHHHHHHHHHHHHGGGS----GGGGS---

Solvent-accessible surface area (backbone atoms only — not comparable to full-atom values): 9450 Å² total; per-residue (Å²): 111,69,74,56,48,56,52,53,33,52,53,50,50,51,52,49,38,58,58,43,32,78,79,37,80,57,43,37,66,63,56,93,90,58,50,62,34,45,63,39,96,62,26,43,60,48,52,47,50,46,32,50,48,40,42,72,76,41,63,88,66,39,70,68,47,25,50,54,51,41,51,49,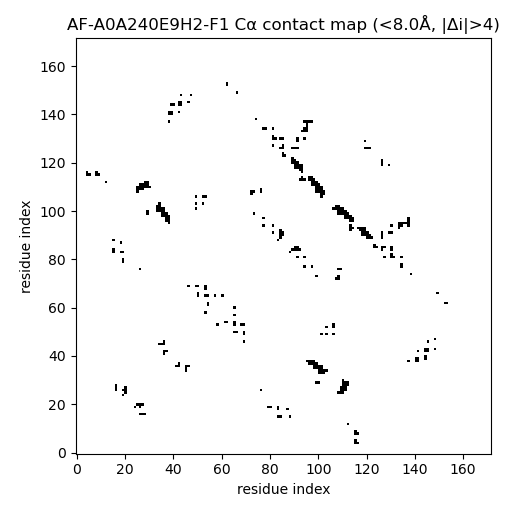44,65,46,54,58,60,55,50,48,36,51,45,26,24,74,77,46,64,42,23,66,38,48,44,53,37,30,38,22,42,41,87,90,76,61,51,50,34,23,35,51,58,58,74,55,74,63,40,69,47,58,58,69,54,17,40,53,50,26,50,54,25,45,52,50,28,53,48,34,51,43,71,46,39,53,65,57,51,56,48,54,66,56,66,55,70,76,60,78,88,77,68,84,77,75,79,79,79,89,127

pLDDT: mean 83.96, std 18.43, range [32.75, 98.25]

Organism: NCBI:txid1243014

Sequence (172 aa):
MQQTLDSDHLTQLHTLTHISQQFSPLLVQVTEGSRIIVPGTSASTDVNELYQYWKANYPEAGPIYWFTRTWTMLIWQPVTIALVTTYYTQAVPPISTMVQGFNRQNGVVGQFDFSCHEWQLGDQHQRREHAAKQLTLLLTHLLSNSIMFVASALRLEKSFSPIPLWKCCYAV